Protein AF-A0AAD8HSY1-F1 (afdb_monomer_lite)

St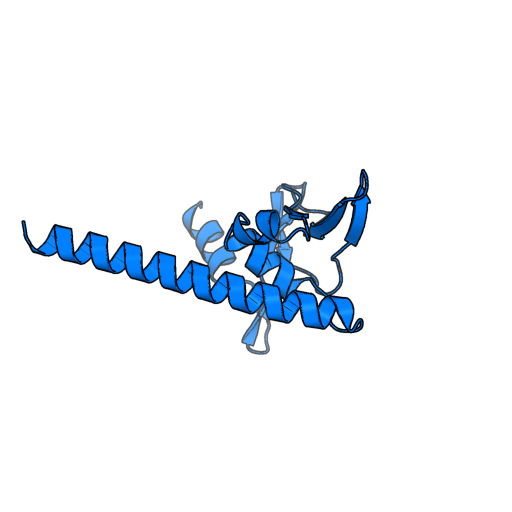ructure (mmCIF, N/CA/C/O backbone):
data_AF-A0AAD8HSY1-F1
#
_entry.id   AF-A0AAD8HSY1-F1
#
loop_
_atom_site.group_PDB
_atom_site.id
_atom_site.type_symbol
_atom_site.label_atom_id
_atom_site.label_alt_id
_atom_site.label_comp_id
_atom_site.label_asym_id
_atom_site.label_entity_id
_atom_site.label_seq_id
_atom_site.pdbx_PDB_ins_code
_atom_site.Cartn_x
_atom_site.Cartn_y
_atom_site.Cartn_z
_atom_site.occupancy
_atom_site.B_iso_or_equiv
_atom_site.auth_seq_id
_atom_site.auth_comp_id
_atom_site.auth_asym_id
_atom_site.auth_atom_id
_atom_site.pdbx_PDB_model_num
ATOM 1 N N . MET A 1 1 ? -23.066 -18.015 -6.355 1.00 51.41 1 MET A N 1
ATOM 2 C CA . MET A 1 1 ? -21.948 -17.570 -7.220 1.00 51.41 1 MET A CA 1
ATOM 3 C C . MET A 1 1 ? -21.185 -16.364 -6.668 1.00 51.41 1 MET A C 1
ATOM 5 O O . MET A 1 1 ? -19.969 -16.411 -6.682 1.00 51.41 1 MET A O 1
ATOM 9 N N . ILE A 1 2 ? -21.829 -15.319 -6.132 1.00 51.81 2 ILE A N 1
ATOM 10 C CA . ILE A 1 2 ? -21.113 -14.130 -5.606 1.00 51.81 2 ILE A CA 1
ATOM 11 C C . ILE A 1 2 ? -20.227 -14.462 -4.386 1.00 51.81 2 ILE A C 1
ATOM 13 O O . ILE A 1 2 ? -19.072 -14.052 -4.319 1.00 51.81 2 ILE A O 1
ATOM 17 N N . LEU A 1 3 ? -20.737 -15.277 -3.455 1.00 38.22 3 LEU A N 1
ATOM 18 C CA . LEU A 1 3 ? -20.018 -15.657 -2.231 1.00 38.22 3 LEU A CA 1
ATOM 19 C C . LEU A 1 3 ? -18.733 -16.458 -2.493 1.00 38.22 3 LEU A C 1
ATOM 21 O O . LEU A 1 3 ? -17.752 -16.273 -1.781 1.00 38.22 3 LEU A O 1
ATOM 25 N N .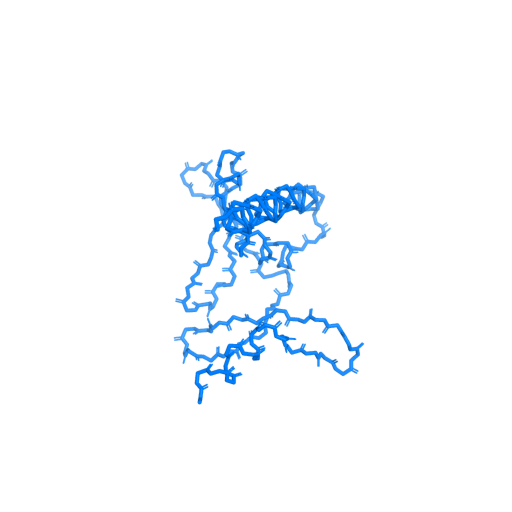 SER A 1 4 ? -18.707 -17.314 -3.520 1.00 51.22 4 SER A N 1
ATOM 26 C CA . SER A 1 4 ? -17.511 -18.095 -3.870 1.00 51.22 4 SER A CA 1
ATOM 27 C C . SER A 1 4 ? -16.390 -17.216 -4.421 1.00 51.22 4 SER A C 1
ATOM 29 O O . SER A 1 4 ? -15.226 -17.465 -4.128 1.00 51.22 4 SER A O 1
ATOM 31 N N . THR A 1 5 ? -16.731 -16.164 -5.168 1.00 52.56 5 THR A N 1
ATOM 32 C CA . THR A 1 5 ? -15.757 -15.204 -5.705 1.00 52.56 5 THR A CA 1
ATOM 33 C C . THR A 1 5 ? -15.199 -14.301 -4.606 1.00 52.56 5 THR A C 1
ATOM 35 O O . THR A 1 5 ? -13.994 -14.084 -4.548 1.00 52.56 5 THR A O 1
ATOM 38 N N . ILE A 1 6 ? -16.051 -13.826 -3.687 1.00 54.44 6 ILE A N 1
ATOM 39 C CA . ILE A 1 6 ? -15.608 -13.043 -2.519 1.00 54.44 6 ILE A CA 1
ATOM 40 C C . ILE A 1 6 ? -14.668 -13.879 -1.644 1.00 54.44 6 ILE A C 1
ATOM 42 O O . ILE A 1 6 ? -13.600 -13.408 -1.265 1.00 54.44 6 ILE A O 1
ATOM 46 N N . ARG A 1 7 ? -15.033 -15.138 -1.377 1.00 48.47 7 ARG A N 1
ATOM 47 C CA . ARG A 1 7 ? -14.224 -16.057 -0.573 1.00 48.47 7 ARG A CA 1
ATOM 48 C C . ARG A 1 7 ? -12.854 -16.321 -1.201 1.00 48.47 7 ARG A C 1
ATOM 50 O O . ARG A 1 7 ? -11.855 -16.213 -0.511 1.00 48.47 7 ARG A O 1
ATOM 57 N N . ARG A 1 8 ? -12.788 -16.541 -2.518 1.00 55.34 8 ARG A N 1
ATOM 58 C CA . ARG A 1 8 ? -11.518 -16.750 -3.236 1.00 55.34 8 ARG A CA 1
ATOM 59 C C . ARG A 1 8 ? -10.581 -15.536 -3.175 1.00 55.34 8 ARG A C 1
ATOM 61 O O . ARG A 1 8 ? -9.376 -15.710 -3.082 1.00 55.34 8 ARG A O 1
ATOM 68 N N . ARG A 1 9 ? -11.126 -14.314 -3.184 1.00 56.47 9 ARG A N 1
ATOM 69 C CA . ARG A 1 9 ? -10.332 -13.077 -3.053 1.00 56.47 9 ARG A CA 1
ATOM 70 C C . ARG A 1 9 ? -9.840 -12.818 -1.634 1.00 56.47 9 ARG A C 1
ATOM 72 O O . ARG A 1 9 ? -8.767 -12.254 -1.474 1.00 56.47 9 ARG A O 1
ATOM 79 N N . LEU A 1 10 ? -10.623 -13.202 -0.625 1.00 54.03 10 LEU A N 1
ATOM 80 C CA . LEU A 1 10 ? -10.221 -13.100 0.781 1.00 54.03 10 LEU A CA 1
ATOM 81 C C . LEU A 1 10 ? -9.214 -14.190 1.167 1.00 54.03 10 LEU A C 1
ATOM 83 O O . LEU A 1 10 ? -8.312 -13.929 1.955 1.00 54.03 10 LEU A O 1
ATOM 87 N N . ASP A 1 11 ? -9.357 -15.387 0.598 1.00 49.34 11 ASP A N 1
ATOM 88 C CA . ASP A 1 11 ? -8.491 -16.532 0.889 1.00 49.34 11 ASP A CA 1
ATOM 89 C C . ASP A 1 11 ? -7.185 -16.516 0.069 1.00 49.34 11 ASP A C 1
ATOM 91 O O . ASP A 1 11 ? -6.220 -17.182 0.454 1.00 49.34 11 ASP A O 1
ATOM 95 N N . GLY A 1 12 ? -7.132 -15.733 -1.020 1.00 53.94 12 GLY A N 1
ATOM 96 C CA . GLY A 1 12 ? -6.022 -15.722 -1.978 1.00 53.94 12 GLY A CA 1
ATOM 97 C C . GLY A 1 12 ? -5.850 -17.079 -2.666 1.00 53.94 12 GLY A C 1
ATOM 98 O O . GLY A 1 12 ? -6.596 -18.030 -2.406 1.00 53.94 12 GLY A O 1
ATOM 99 N N . ASN A 1 13 ? -4.852 -17.203 -3.542 1.00 56.38 13 ASN A N 1
ATOM 100 C CA . ASN A 1 13 ? -4.385 -18.532 -3.926 1.00 56.38 13 ASN A CA 1
ATOM 101 C C . ASN A 1 13 ? -3.329 -18.939 -2.897 1.00 56.38 13 ASN A C 1
ATOM 103 O O . ASN A 1 13 ? -2.230 -18.387 -2.873 1.00 56.38 13 ASN A O 1
ATOM 107 N N . ARG A 1 14 ? -3.676 -19.851 -1.981 1.00 52.19 14 ARG A N 1
ATOM 108 C CA . ARG A 1 14 ? -2.661 -20.497 -1.146 1.00 52.19 14 ARG A CA 1
ATOM 109 C C . ARG A 1 14 ? -1.871 -21.404 -2.071 1.00 52.19 14 ARG A C 1
ATOM 111 O O . ARG A 1 14 ? -2.375 -22.448 -2.487 1.00 52.19 14 ARG A O 1
ATOM 118 N N . ASN A 1 15 ? -0.657 -20.993 -2.411 1.00 51.59 15 ASN A N 1
ATOM 119 C CA . ASN A 1 15 ? 0.246 -21.849 -3.163 1.00 51.59 15 ASN A CA 1
ATOM 120 C C . ASN A 1 15 ? 0.479 -23.150 -2.383 1.00 51.59 15 ASN A C 1
ATOM 122 O O . ASN A 1 15 ? 0.280 -23.205 -1.169 1.00 51.59 15 ASN A O 1
ATOM 126 N N . PHE A 1 16 ? 0.925 -24.204 -3.066 1.00 46.84 16 PHE A N 1
ATOM 127 C CA . PHE A 1 16 ? 1.167 -25.530 -2.474 1.00 46.84 16 PHE A CA 1
ATOM 128 C C . PHE A 1 16 ? 2.097 -25.494 -1.232 1.00 46.84 16 PHE A C 1
ATOM 130 O O . PHE A 1 16 ? 2.076 -26.416 -0.423 1.00 46.84 16 PHE A O 1
ATOM 137 N N . ASN A 1 17 ? 2.846 -24.397 -1.048 1.00 49.97 17 ASN A N 1
ATOM 138 C CA . ASN A 1 17 ? 3.748 -24.136 0.079 1.00 49.97 17 ASN A CA 1
ATOM 139 C C . ASN A 1 17 ? 3.137 -23.310 1.236 1.00 49.97 17 ASN A C 1
ATOM 141 O O . ASN A 1 17 ? 3.816 -23.084 2.229 1.00 49.97 17 ASN A O 1
ATOM 145 N N . GLY A 1 18 ? 1.880 -22.865 1.142 1.00 56.81 18 GLY A N 1
ATOM 146 C CA . GLY A 1 18 ? 1.176 -22.148 2.216 1.00 56.81 18 GLY A CA 1
ATOM 147 C C . GLY A 1 18 ? 1.290 -20.619 2.199 1.00 56.81 18 GLY A C 1
ATOM 148 O O . GLY A 1 18 ? 0.571 -19.968 2.957 1.00 56.81 18 GLY A O 1
ATOM 149 N N . ASP A 1 19 ? 2.110 -20.039 1.320 1.00 66.19 19 ASP A N 1
ATOM 150 C CA . ASP A 1 19 ? 2.230 -18.583 1.198 1.00 66.19 19 ASP A CA 1
ATOM 151 C C . ASP A 1 19 ? 0.980 -17.970 0.549 1.00 66.19 19 ASP A C 1
ATOM 153 O O . ASP A 1 19 ? 0.481 -18.449 -0.475 1.00 66.19 19 ASP A O 1
ATOM 157 N N . TYR A 1 20 ? 0.464 -16.905 1.168 1.00 70.88 20 TYR A N 1
ATOM 158 C CA . TYR A 1 20 ? -0.671 -16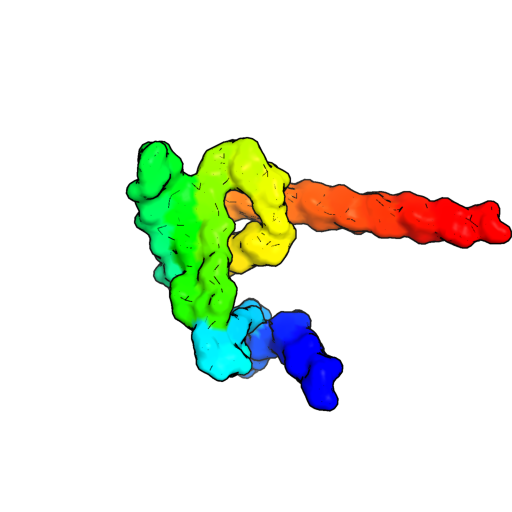.140 0.658 1.00 70.88 20 TYR A CA 1
ATOM 159 C C . TYR A 1 20 ? -0.223 -15.209 -0.473 1.00 70.88 20 TYR A C 1
ATOM 161 O O . TYR A 1 20 ? 0.560 -14.280 -0.256 1.00 70.88 20 TYR A O 1
ATOM 169 N N . THR A 1 21 ? -0.775 -15.424 -1.667 1.00 79.94 21 THR A N 1
ATOM 170 C CA . THR A 1 21 ? -0.633 -14.516 -2.808 1.00 79.94 21 THR A CA 1
ATOM 171 C C . THR A 1 21 ? -1.949 -13.755 -3.024 1.00 79.94 21 THR A C 1
ATOM 173 O O . THR A 1 21 ? -2.973 -14.386 -3.318 1.00 79.94 21 THR A O 1
ATOM 176 N N . PRO A 1 22 ? -1.963 -12.411 -2.884 1.00 80.75 22 PRO A N 1
ATOM 177 C CA . PRO A 1 22 ? -3.130 -11.594 -3.197 1.00 80.75 22 PRO A CA 1
ATOM 178 C C . PRO A 1 22 ? -3.556 -11.765 -4.656 1.00 80.75 22 PRO A C 1
ATOM 180 O O . PRO A 1 22 ? -2.729 -12.001 -5.535 1.00 80.75 22 PRO A O 1
ATOM 183 N N . MET A 1 23 ? -4.848 -11.583 -4.923 1.00 84.19 23 MET A N 1
ATOM 184 C CA . MET A 1 23 ? -5.409 -11.628 -6.274 1.00 84.19 23 MET A CA 1
ATOM 185 C C . MET A 1 23 ? -6.191 -10.350 -6.581 1.00 84.19 23 MET A C 1
ATOM 187 O O . MET A 1 23 ? -6.782 -9.746 -5.684 1.00 84.19 23 MET A O 1
ATOM 191 N N . TYR A 1 24 ? -6.240 -9.961 -7.853 1.00 82.50 24 TYR A N 1
ATOM 192 C CA . TYR A 1 24 ? -7.050 -8.843 -8.343 1.00 82.50 24 TYR A CA 1
ATOM 193 C C . TYR A 1 24 ? -7.754 -9.210 -9.653 1.00 82.50 24 TYR A C 1
ATOM 195 O O . TYR A 1 24 ? -7.458 -10.230 -10.270 1.00 82.50 24 TYR A O 1
ATOM 203 N N . LEU A 1 25 ? -8.727 -8.401 -10.074 1.00 83.88 25 LEU A N 1
ATOM 204 C CA . LEU A 1 25 ? -9.403 -8.596 -11.356 1.00 83.88 25 LEU A CA 1
ATOM 205 C C . LEU A 1 25 ? -8.600 -7.950 -12.479 1.00 83.88 25 LEU A C 1
ATOM 207 O O . LEU A 1 25 ? -8.377 -6.743 -12.434 1.00 83.88 25 LEU A O 1
ATOM 211 N N . ASN A 1 26 ? -8.250 -8.708 -13.513 1.00 86.81 26 ASN A N 1
ATOM 212 C CA . ASN A 1 26 ? -7.686 -8.140 -14.737 1.00 86.81 26 ASN A CA 1
ATOM 213 C C . ASN A 1 26 ? -8.765 -7.451 -15.596 1.00 86.81 26 ASN A C 1
ATOM 215 O O . ASN A 1 26 ? -9.966 -7.606 -15.356 1.00 86.81 26 ASN A O 1
ATOM 219 N N . GLN A 1 27 ? -8.357 -6.744 -16.654 1.00 86.12 27 GLN A N 1
ATOM 220 C CA . GLN A 1 27 ? -9.267 -6.065 -17.598 1.00 86.12 27 GLN A CA 1
ATOM 221 C C . GLN A 1 27 ? -10.345 -6.978 -18.221 1.00 86.12 27 GLN A C 1
ATOM 223 O O . GLN A 1 27 ? -11.396 -6.500 -18.647 1.00 86.12 27 GLN A O 1
ATOM 228 N N . ARG A 1 28 ? -10.125 -8.300 -18.244 1.00 86.69 28 ARG A N 1
ATOM 229 C CA . ARG A 1 28 ? -11.084 -9.307 -18.736 1.00 86.69 28 ARG A CA 1
ATOM 230 C C . ARG A 1 28 ? -12.059 -9.797 -17.658 1.00 86.69 28 ARG A C 1
ATOM 232 O O . ARG A 1 28 ? -12.887 -10.660 -17.934 1.00 86.69 28 ARG A O 1
ATOM 239 N N . GLY A 1 29 ? -11.970 -9.273 -16.436 1.00 84.44 29 GLY A N 1
ATOM 240 C CA . GLY A 1 29 ? -12.790 -9.685 -15.298 1.00 84.44 29 GLY A CA 1
ATOM 241 C C . GLY A 1 29 ? -12.398 -11.040 -14.704 1.00 84.44 29 GLY A C 1
ATOM 242 O O . GLY A 1 29 ? -13.218 -11.654 -14.023 1.00 84.44 29 GLY A O 1
ATOM 243 N N . GLN A 1 30 ? -11.177 -11.512 -14.955 1.00 85.12 30 GLN A N 1
ATOM 244 C CA . GLN A 1 30 ? -10.647 -12.757 -14.401 1.00 85.12 30 GLN A CA 1
ATOM 245 C C . GLN A 1 30 ? -9.813 -12.455 -13.154 1.00 85.12 30 GLN A C 1
ATOM 247 O O . GLN A 1 30 ? -9.064 -11.478 -13.146 1.00 85.12 30 GLN A O 1
ATOM 252 N N . ASP A 1 31 ? -9.929 -13.290 -12.118 1.00 82.25 31 ASP A N 1
ATOM 253 C CA . ASP A 1 31 ? -9.040 -13.201 -10.957 1.00 82.25 31 ASP A CA 1
ATOM 254 C C . ASP A 1 31 ? -7.631 -13.653 -11.386 1.00 82.25 31 ASP A C 1
ATOM 256 O O . ASP A 1 31 ? -7.453 -14.763 -11.894 1.00 82.25 31 ASP A O 1
ATOM 260 N N . VAL A 1 32 ? -6.643 -12.786 -11.189 1.00 85.31 32 VAL A N 1
ATOM 261 C CA . VAL A 1 32 ? -5.227 -13.028 -11.480 1.00 85.31 32 VAL A CA 1
ATOM 262 C C . VAL A 1 32 ? -4.397 -12.818 -10.223 1.00 85.31 32 VAL A C 1
ATOM 264 O O . VAL A 1 32 ? -4.738 -12.001 -9.366 1.00 85.31 32 VAL A O 1
ATOM 267 N N . GLU A 1 33 ? -3.316 -13.579 -10.099 1.00 86.62 33 GLU A N 1
ATOM 268 C CA . GLU A 1 33 ? -2.370 -13.432 -8.997 1.00 86.62 33 GLU A CA 1
ATOM 269 C C . GLU A 1 33 ? -1.588 -12.128 -9.120 1.00 86.62 33 GLU A C 1
ATOM 271 O O . GLU A 1 33 ? -1.175 -11.713 -10.206 1.00 86.62 33 GLU A O 1
ATOM 276 N N . MET A 1 34 ? -1.371 -11.484 -7.979 1.00 86.06 34 MET A N 1
ATOM 277 C CA . MET A 1 34 ? -0.532 -10.306 -7.893 1.00 86.06 34 MET A CA 1
ATOM 278 C C . MET A 1 34 ? 0.935 -10.707 -8.007 1.00 86.06 34 MET A C 1
ATOM 280 O O . MET A 1 34 ? 1.414 -11.594 -7.294 1.00 86.06 34 MET A O 1
ATOM 284 N N . GLN A 1 35 ? 1.658 -10.025 -8.890 1.00 85.19 35 GLN A N 1
ATOM 285 C CA . GLN A 1 35 ? 3.080 -10.250 -9.113 1.00 85.19 35 GLN A CA 1
ATOM 286 C C . GLN A 1 35 ? 3.903 -9.209 -8.353 1.00 85.19 35 GLN A C 1
ATOM 288 O O . GLN A 1 35 ? 3.579 -8.021 -8.358 1.00 85.19 35 GLN A O 1
ATOM 293 N N . ARG A 1 36 ? 4.970 -9.655 -7.692 1.00 86.56 36 ARG A N 1
ATOM 294 C CA . ARG A 1 36 ? 5.937 -8.767 -7.033 1.00 86.56 36 ARG A CA 1
ATOM 295 C C . ARG A 1 36 ? 6.826 -8.085 -8.075 1.00 86.56 36 ARG A C 1
ATOM 297 O O . ARG A 1 36 ? 7.056 -8.660 -9.133 1.00 86.56 36 ARG A O 1
ATOM 304 N N . GLY A 1 37 ? 7.310 -6.885 -7.771 1.00 82.38 37 GLY A N 1
ATOM 305 C CA . GLY A 1 37 ? 8.169 -6.082 -8.646 1.00 82.38 37 GLY A CA 1
ATOM 306 C C . GLY A 1 37 ? 7.513 -5.659 -9.957 1.00 82.38 37 GLY A C 1
ATOM 307 O O . GLY A 1 37 ? 8.198 -5.472 -10.956 1.00 82.38 37 GLY A O 1
ATOM 308 N N . THR A 1 38 ? 6.183 -5.565 -9.970 1.00 80.12 38 THR A N 1
ATOM 309 C CA . THR A 1 38 ? 5.411 -5.054 -11.118 1.00 80.12 38 THR A CA 1
ATOM 310 C C . THR A 1 38 ? 4.881 -3.644 -10.874 1.00 80.12 38 THR A C 1
ATOM 312 O O . THR A 1 38 ? 4.045 -3.155 -11.634 1.00 80.12 38 THR A O 1
ATOM 315 N N . ASP A 1 39 ? 5.350 -2.992 -9.809 1.00 78.12 39 ASP A N 1
ATOM 316 C CA . ASP A 1 39 ? 5.121 -1.577 -9.584 1.00 78.12 39 ASP A CA 1
ATOM 317 C C . ASP A 1 39 ? 5.880 -0.745 -10.624 1.00 78.12 39 ASP A C 1
ATOM 319 O O . ASP A 1 39 ? 7.039 -1.006 -10.943 1.00 78.12 39 ASP A O 1
ATOM 323 N N . VAL A 1 40 ? 5.211 0.266 -11.175 1.00 77.69 40 VAL A N 1
ATOM 324 C CA . VAL A 1 40 ? 5.825 1.192 -12.132 1.00 77.69 40 VAL A CA 1
ATOM 325 C C . VAL A 1 40 ? 5.911 2.567 -11.481 1.00 77.69 40 VAL A C 1
ATOM 327 O O . VAL A 1 40 ? 4.886 3.188 -11.198 1.00 77.69 40 VAL A O 1
ATOM 330 N N . LYS A 1 41 ? 7.137 3.039 -11.227 1.00 80.88 41 LYS A N 1
ATOM 331 C CA . LYS A 1 41 ? 7.411 4.392 -10.720 1.00 80.88 41 LYS A CA 1
ATOM 332 C C . LYS A 1 41 ? 7.346 5.383 -11.876 1.00 80.88 41 LYS A C 1
ATOM 334 O O . LYS A 1 41 ? 8.153 5.324 -12.800 1.00 80.88 41 LYS A O 1
ATOM 339 N N . GLU A 1 42 ? 6.405 6.313 -11.807 1.00 82.25 42 GLU A N 1
ATOM 340 C CA . GLU A 1 42 ? 6.203 7.354 -12.814 1.00 82.25 42 GLU A CA 1
ATOM 341 C C . GLU A 1 42 ? 6.292 8.735 -12.168 1.00 82.25 42 GLU A C 1
ATOM 343 O O . GLU A 1 42 ? 5.843 8.944 -11.039 1.00 82.25 42 GLU A O 1
ATOM 348 N N . VAL A 1 43 ? 6.853 9.698 -12.900 1.00 78.38 43 VAL A N 1
ATOM 349 C CA . VAL A 1 43 ? 6.849 11.108 -12.503 1.00 78.38 43 VAL A CA 1
ATOM 350 C C . VAL A 1 43 ? 5.912 11.855 -13.439 1.00 78.38 43 VAL A C 1
ATOM 352 O O . VAL A 1 43 ? 6.209 12.023 -14.620 1.00 78.38 43 VAL A O 1
ATOM 355 N N . THR A 1 44 ? 4.788 12.325 -12.905 1.00 74.31 44 THR A N 1
ATOM 356 C CA . THR A 1 44 ? 3.772 13.060 -13.664 1.00 74.31 44 THR A CA 1
ATOM 357 C C . THR A 1 44 ? 3.569 14.427 -13.017 1.00 74.31 44 THR A C 1
ATOM 359 O O . THR A 1 44 ? 3.302 14.513 -11.825 1.00 74.31 44 THR A O 1
ATOM 362 N N . PHE A 1 45 ? 3.728 15.516 -13.778 1.00 77.62 45 PHE A N 1
ATOM 363 C CA . PHE A 1 45 ? 3.613 16.901 -13.276 1.00 77.62 45 PHE A CA 1
ATOM 364 C C . PHE A 1 45 ? 4.478 17.219 -12.035 1.00 77.62 45 PHE A C 1
ATOM 366 O O . PHE A 1 45 ? 4.091 18.019 -11.190 1.00 77.62 45 PHE A O 1
ATOM 373 N N . GLY A 1 46 ? 5.659 16.600 -11.921 1.00 77.19 46 GLY A N 1
ATOM 374 C CA . GLY A 1 46 ? 6.554 16.774 -10.767 1.00 77.19 46 GLY A CA 1
ATOM 375 C C . GLY A 1 46 ? 6.151 15.974 -9.523 1.00 77.19 46 GLY A C 1
ATOM 376 O O . GLY A 1 46 ? 6.852 16.042 -8.518 1.00 77.19 46 GLY A O 1
ATOM 377 N N . MET A 1 47 ? 5.070 15.195 -9.596 1.00 81.06 47 MET A N 1
ATOM 378 C CA . MET A 1 47 ? 4.642 14.263 -8.557 1.00 81.06 47 MET A CA 1
ATOM 379 C C . MET A 1 47 ? 5.122 12.855 -8.895 1.00 81.06 47 MET A C 1
ATOM 381 O O . MET A 1 47 ? 4.962 12.392 -10.027 1.00 81.06 47 MET A O 1
ATOM 385 N N . THR A 1 48 ? 5.678 12.160 -7.909 1.00 84.62 48 THR A N 1
ATOM 386 C CA . THR A 1 48 ? 6.063 10.753 -8.053 1.00 84.62 48 THR A CA 1
ATOM 387 C C . THR A 1 48 ? 4.901 9.862 -7.633 1.00 84.62 48 THR A C 1
ATOM 389 O O . THR A 1 48 ? 4.355 10.017 -6.537 1.00 84.62 48 THR A O 1
ATOM 392 N N . GLN A 1 49 ? 4.540 8.908 -8.486 1.00 88.12 49 GLN A N 1
ATOM 393 C CA . GLN A 1 49 ? 3.493 7.927 -8.225 1.00 88.12 49 GLN A CA 1
ATOM 394 C C . GLN A 1 49 ? 3.982 6.506 -8.509 1.00 88.12 49 GLN A C 1
ATOM 396 O O . GLN A 1 49 ? 4.840 6.298 -9.365 1.00 88.12 49 GLN A O 1
ATOM 401 N N . LEU A 1 50 ? 3.408 5.533 -7.805 1.00 87.44 50 LEU A N 1
ATOM 402 C CA . LEU A 1 50 ? 3.482 4.123 -8.164 1.00 87.44 50 LEU A CA 1
ATOM 403 C C . LEU A 1 50 ? 2.173 3.704 -8.823 1.00 87.44 50 LEU A C 1
ATOM 405 O O . LEU A 1 50 ? 1.094 3.857 -8.241 1.00 87.44 50 LEU A O 1
ATOM 409 N N . THR A 1 51 ? 2.286 3.150 -10.022 1.00 86.88 51 THR A N 1
ATOM 410 C CA . THR A 1 51 ? 1.208 2.429 -10.689 1.00 86.88 51 THR A CA 1
ATOM 411 C C . THR A 1 51 ? 1.262 0.973 -10.246 1.00 86.88 51 THR A C 1
ATOM 413 O O . THR A 1 51 ? 2.283 0.298 -10.372 1.00 86.88 51 THR A O 1
ATOM 416 N N . LEU A 1 52 ? 0.148 0.512 -9.697 1.00 85.44 52 LEU A N 1
ATOM 417 C CA . LEU A 1 52 ? -0.043 -0.787 -9.074 1.00 85.44 52 LEU A CA 1
ATOM 418 C C . LEU A 1 52 ? -1.099 -1.560 -9.868 1.00 85.44 52 LEU A C 1
ATOM 420 O O . LEU A 1 52 ? -2.111 -0.995 -10.289 1.00 85.44 52 LEU A O 1
ATOM 424 N N . ASN A 1 53 ? -0.884 -2.862 -10.048 1.00 84.88 53 ASN A N 1
ATOM 425 C CA . ASN A 1 53 ? -1.696 -3.728 -10.915 1.00 84.88 53 ASN A CA 1
ATOM 426 C C . ASN A 1 53 ? -1.980 -3.093 -12.297 1.00 84.88 53 ASN A C 1
ATOM 428 O O . ASN A 1 53 ? -3.141 -2.820 -12.610 1.00 84.88 53 ASN A O 1
ATOM 432 N N . PRO A 1 54 ? -0.959 -2.846 -13.139 1.00 79.38 54 PRO A N 1
ATOM 433 C CA . PRO A 1 54 ? -1.143 -2.143 -14.415 1.00 79.38 54 PRO A CA 1
ATOM 434 C C . PRO A 1 54 ? -2.133 -2.845 -15.365 1.00 79.38 54 PRO A C 1
ATOM 436 O O . PRO A 1 54 ? -2.863 -2.186 -16.102 1.00 79.38 54 PRO A O 1
ATOM 439 N N . ASP A 1 55 ? -2.235 -4.175 -15.283 1.00 82.75 55 ASP A N 1
ATOM 440 C CA . ASP A 1 55 ? -3.179 -4.989 -16.066 1.00 82.75 55 ASP A CA 1
ATOM 441 C C . ASP A 1 55 ? -4.546 -5.180 -15.375 1.00 82.75 55 ASP A C 1
ATOM 443 O O . ASP A 1 55 ? -5.401 -5.967 -15.812 1.00 82.75 55 ASP A O 1
ATOM 447 N N . GLY A 1 56 ? -4.755 -4.477 -14.262 1.00 81.25 56 GLY A N 1
ATOM 448 C CA . GLY A 1 56 ? -5.984 -4.472 -13.486 1.00 81.25 56 GLY A CA 1
ATOM 449 C C . GLY A 1 56 ? -7.160 -3.905 -14.264 1.00 81.25 56 GLY A C 1
ATOM 450 O O . GLY A 1 56 ? -7.030 -3.006 -15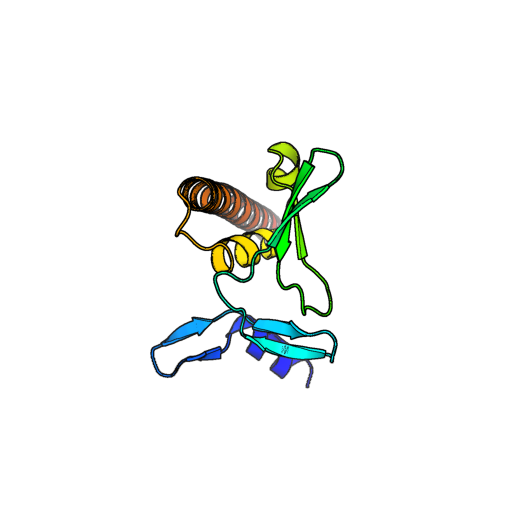.091 1.00 81.25 56 GLY A O 1
ATOM 451 N N . LYS A 1 57 ? -8.355 -4.421 -13.964 1.00 80.56 57 LYS A N 1
ATOM 452 C CA . LYS A 1 57 ? -9.620 -3.802 -14.376 1.00 80.56 57 LYS A CA 1
ATOM 453 C C . LYS A 1 57 ? -9.719 -2.371 -13.853 1.00 80.56 57 LYS A C 1
ATOM 455 O O . LYS A 1 57 ? -10.242 -1.499 -14.536 1.00 80.56 57 LYS A O 1
ATOM 460 N N . GLU A 1 58 ? -9.230 -2.169 -12.636 1.00 78.31 58 GLU A N 1
ATOM 461 C CA . GLU A 1 58 ? -9.060 -0.872 -12.000 1.00 78.31 58 GLU A CA 1
ATOM 462 C C . GLU A 1 58 ? -7.575 -0.736 -11.672 1.00 78.31 58 GLU A C 1
ATOM 464 O O . GLU A 1 58 ? -7.038 -1.529 -10.895 1.00 78.31 58 GLU A O 1
ATOM 469 N N . ILE A 1 59 ? -6.912 0.226 -12.316 1.00 75.19 59 ILE A N 1
ATOM 470 C CA . ILE A 1 59 ? -5.508 0.531 -12.044 1.00 75.19 59 ILE A CA 1
ATOM 471 C C . ILE A 1 59 ? -5.450 1.237 -10.691 1.00 75.19 59 ILE A C 1
ATOM 473 O O . ILE A 1 59 ? -6.156 2.224 -10.465 1.00 75.19 59 ILE A O 1
ATOM 477 N N . ALA A 1 60 ? -4.628 0.718 -9.783 1.00 77.31 60 ALA A N 1
ATOM 478 C CA . ALA A 1 60 ? -4.408 1.344 -8.492 1.00 77.31 60 ALA A CA 1
ATOM 479 C C . ALA A 1 60 ? -3.221 2.306 -8.600 1.00 77.31 60 ALA A C 1
ATOM 481 O O . ALA A 1 60 ? -2.156 1.944 -9.086 1.00 77.31 60 ALA A O 1
ATOM 482 N N . TYR A 1 61 ? -3.400 3.535 -8.123 1.00 82.69 61 TYR A N 1
ATOM 483 C CA . TYR A 1 61 ? -2.338 4.537 -8.076 1.00 82.69 61 TYR A CA 1
ATOM 484 C C . TYR A 1 61 ? -2.020 4.886 -6.628 1.00 82.69 61 TYR A C 1
ATOM 486 O O . TYR A 1 61 ? -2.925 5.034 -5.798 1.00 82.69 61 TYR A O 1
ATOM 494 N N . LEU A 1 62 ? -0.734 5.050 -6.338 1.00 85.44 62 LEU A N 1
ATOM 495 C CA . LEU A 1 62 ? -0.243 5.528 -5.055 1.00 85.44 62 LEU A CA 1
ATOM 496 C C . LEU A 1 62 ? 0.678 6.730 -5.272 1.00 85.44 62 LEU A C 1
ATOM 498 O O . LEU A 1 62 ? 1.801 6.588 -5.744 1.00 85.44 62 LEU A O 1
ATOM 502 N N . LEU A 1 63 ? 0.203 7.920 -4.912 1.00 86.31 63 LEU A N 1
ATOM 503 C CA . LEU A 1 63 ? 1.012 9.139 -4.908 1.00 86.31 63 LEU A CA 1
ATOM 504 C C . LEU A 1 63 ? 1.957 9.124 -3.702 1.00 86.31 63 LEU A C 1
ATOM 506 O O . LEU A 1 63 ? 1.500 8.947 -2.574 1.00 86.31 63 LEU A O 1
ATOM 510 N N . LEU A 1 64 ? 3.251 9.352 -3.931 1.00 84.31 64 LEU A N 1
ATOM 511 C CA . LEU A 1 64 ? 4.294 9.235 -2.902 1.00 84.31 64 LEU A CA 1
ATOM 512 C C . LEU A 1 64 ? 4.453 10.480 -2.016 1.00 84.31 64 LEU A C 1
ATOM 514 O O . LEU A 1 64 ? 5.341 10.538 -1.167 1.00 84.31 64 LEU A O 1
ATOM 518 N N . GLU A 1 65 ? 3.591 11.478 -2.185 1.00 85.31 65 GLU A N 1
ATOM 519 C CA . GLU A 1 65 ? 3.538 12.642 -1.305 1.00 85.31 65 GLU A CA 1
ATOM 520 C C . GLU A 1 65 ? 2.962 12.272 0.072 1.00 85.31 65 GLU A C 1
ATOM 522 O O . GLU A 1 65 ? 1.940 11.592 0.164 1.00 85.31 65 GLU A O 1
ATOM 527 N N . GLU A 1 66 ? 3.567 12.785 1.148 1.00 79.88 66 GLU A N 1
ATOM 528 C CA . GLU A 1 66 ? 3.200 12.547 2.560 1.00 79.88 66 GLU A CA 1
ATOM 529 C C . GLU A 1 66 ? 1.680 12.580 2.812 1.00 79.88 66 GLU A C 1
ATOM 531 O O . GLU A 1 66 ? 1.085 11.628 3.322 1.00 79.88 66 GLU A O 1
ATOM 536 N N . HIS A 1 67 ? 1.027 13.671 2.407 1.00 83.75 67 HIS A N 1
ATOM 537 C CA . HIS A 1 67 ? -0.408 13.866 2.613 1.00 83.75 67 HIS A CA 1
ATOM 538 C C . HIS A 1 67 ? -1.270 12.901 1.792 1.00 83.75 67 HIS A C 1
ATOM 540 O O . HIS A 1 67 ? -2.373 12.544 2.216 1.00 83.75 67 HIS A O 1
ATOM 546 N N . SER A 1 68 ? -0.780 12.473 0.632 1.00 86.25 68 SER A N 1
ATOM 547 C CA . SER A 1 68 ? -1.482 11.556 -0.264 1.00 86.25 68 SER A CA 1
ATOM 548 C C . SER A 1 68 ? -1.380 10.111 0.229 1.00 86.25 68 SER A C 1
ATOM 550 O O . SER A 1 68 ? -2.383 9.390 0.242 1.00 86.25 68 SER A O 1
ATOM 552 N N . LEU A 1 69 ? -0.219 9.712 0.756 1.00 86.06 69 LEU A N 1
ATOM 553 C CA . LEU A 1 69 ? -0.030 8.420 1.422 1.00 86.06 69 LEU A CA 1
ATOM 554 C C . LEU A 1 69 ? -0.981 8.263 2.615 1.00 86.06 69 LEU A C 1
ATOM 556 O O . LEU A 1 69 ? -1.703 7.271 2.717 1.00 86.06 69 LEU A O 1
ATOM 560 N N . GLN A 1 70 ? -1.085 9.294 3.456 1.00 86.31 70 GLN A N 1
ATOM 561 C CA . GLN A 1 70 ? -1.988 9.296 4.612 1.00 86.31 70 GLN A CA 1
ATOM 562 C C . GLN A 1 70 ? -3.475 9.198 4.234 1.00 86.31 70 GLN A C 1
ATOM 564 O O . GLN A 1 70 ? -4.293 8.679 4.996 1.00 86.31 70 GLN A O 1
ATOM 569 N N . ARG A 1 71 ? -3.860 9.638 3.032 1.00 87.25 71 ARG A N 1
ATOM 570 C CA . ARG A 1 71 ? -5.241 9.530 2.521 1.00 87.25 71 ARG A CA 1
ATOM 571 C C . ARG A 1 71 ? -5.521 8.233 1.769 1.00 87.25 71 ARG A C 1
ATOM 573 O O . ARG A 1 71 ? -6.680 7.941 1.486 1.00 87.25 71 ARG A O 1
ATOM 580 N N . SER A 1 72 ? -4.491 7.446 1.477 1.00 87.88 72 SER A N 1
ATOM 581 C CA . SER A 1 72 ? -4.627 6.212 0.707 1.00 87.88 72 SER A CA 1
ATOM 582 C C . SER A 1 72 ? -5.475 5.174 1.444 1.00 87.88 72 SER A C 1
ATOM 584 O O . SER A 1 72 ? -5.503 5.113 2.680 1.00 87.88 72 SER A O 1
ATOM 586 N N . SER A 1 73 ? -6.214 4.369 0.682 1.00 87.38 73 SER A N 1
ATOM 587 C CA . SER A 1 73 ? -7.030 3.292 1.238 1.00 87.38 73 SER A CA 1
ATOM 588 C C . SER A 1 73 ? -6.135 2.171 1.782 1.00 87.38 73 SER A C 1
ATOM 590 O O . SER A 1 73 ? -5.052 1.918 1.256 1.00 87.38 73 SER A O 1
ATOM 592 N N . ILE A 1 74 ? -6.609 1.453 2.805 1.00 87.94 74 ILE A N 1
ATOM 593 C CA . ILE A 1 74 ? -5.940 0.249 3.340 1.00 87.94 74 ILE A CA 1
ATOM 594 C C . ILE A 1 74 ? -5.645 -0.754 2.212 1.00 87.94 74 ILE A C 1
ATOM 596 O O . ILE A 1 74 ? -4.586 -1.373 2.183 1.00 87.94 74 ILE A O 1
ATOM 600 N N . GLN A 1 75 ? -6.562 -0.887 1.249 1.00 83.12 75 GLN A N 1
ATOM 601 C CA . GLN A 1 75 ? -6.393 -1.778 0.102 1.00 83.12 75 GLN A CA 1
ATOM 602 C C . GLN A 1 75 ? -5.223 -1.343 -0.786 1.00 83.12 75 GLN A C 1
ATOM 604 O O . GLN A 1 75 ? -4.368 -2.171 -1.081 1.00 83.12 75 GLN A O 1
ATOM 609 N N . ASN A 1 76 ? -5.133 -0.059 -1.146 1.00 85.00 76 ASN A N 1
ATOM 610 C CA . ASN A 1 76 ? -4.034 0.447 -1.972 1.00 85.00 76 ASN A CA 1
ATOM 611 C C . ASN A 1 76 ? -2.684 0.286 -1.265 1.00 85.00 76 ASN A C 1
ATOM 613 O O . ASN A 1 76 ? -1.713 -0.112 -1.900 1.00 85.00 76 ASN A O 1
ATOM 617 N N . LEU A 1 77 ? -2.634 0.529 0.049 1.00 88.31 77 LEU A N 1
ATOM 618 C CA . LEU A 1 77 ? -1.423 0.329 0.849 1.00 88.31 77 LEU A CA 1
ATOM 619 C C . LEU A 1 77 ? -0.985 -1.142 0.853 1.00 88.31 77 LEU A C 1
ATOM 621 O O . LEU A 1 77 ? 0.178 -1.431 0.592 1.00 88.31 77 LEU A O 1
ATOM 625 N N . ARG A 1 78 ? -1.912 -2.085 1.071 1.00 87.25 78 ARG A N 1
ATOM 626 C CA . ARG A 1 78 ? -1.617 -3.529 1.030 1.00 87.25 78 ARG A CA 1
ATOM 627 C C . ARG A 1 78 ? -1.112 -3.986 -0.338 1.00 87.25 78 ARG A C 1
ATOM 629 O O . ARG A 1 78 ? -0.165 -4.765 -0.403 1.00 87.25 78 ARG A O 1
ATOM 636 N N . VAL A 1 79 ? -1.730 -3.501 -1.417 1.00 86.81 79 VAL A N 1
ATOM 637 C CA . VAL A 1 79 ? -1.283 -3.778 -2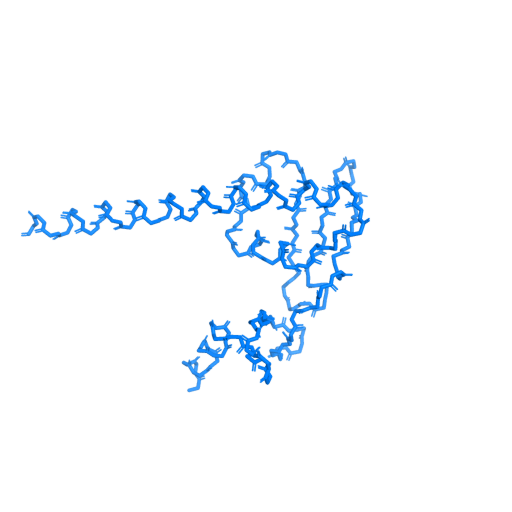.792 1.00 86.81 79 VAL A CA 1
ATOM 638 C C . VAL A 1 79 ? 0.136 -3.249 -2.996 1.00 86.81 79 VAL A C 1
ATOM 640 O O . VAL A 1 79 ? 1.001 -3.994 -3.448 1.00 86.81 79 VAL A O 1
ATOM 643 N N . ALA A 1 80 ? 0.392 -1.998 -2.610 1.00 88.38 80 ALA A N 1
ATOM 644 C CA . ALA A 1 80 ? 1.700 -1.372 -2.757 1.00 88.38 80 ALA A CA 1
ATOM 645 C C . ALA A 1 80 ? 2.791 -2.141 -2.002 1.00 88.38 80 ALA A C 1
ATOM 647 O O . ALA A 1 80 ? 3.805 -2.498 -2.589 1.00 88.38 80 ALA A O 1
ATOM 648 N N . ILE A 1 81 ? 2.555 -2.478 -0.730 1.00 89.44 81 ILE A N 1
ATOM 649 C CA . ILE A 1 81 ? 3.501 -3.245 0.097 1.00 89.44 81 ILE A CA 1
ATOM 650 C C . ILE A 1 81 ? 3.817 -4.605 -0.536 1.00 89.44 81 ILE A C 1
ATOM 652 O O . ILE A 1 81 ? 4.954 -5.071 -0.464 1.00 89.44 81 ILE A O 1
ATOM 656 N N . TYR A 1 82 ? 2.830 -5.256 -1.155 1.00 88.19 82 TYR A N 1
ATOM 657 C CA . TYR A 1 82 ? 3.065 -6.529 -1.824 1.00 88.19 82 TYR A CA 1
ATOM 658 C C . TYR A 1 82 ? 3.858 -6.366 -3.130 1.00 88.19 82 TYR A C 1
ATOM 660 O O . TYR A 1 82 ? 4.755 -7.169 -3.390 1.00 88.19 82 TYR A O 1
ATOM 668 N N . GLN A 1 83 ? 3.531 -5.364 -3.952 1.00 88.12 83 GLN A N 1
ATOM 669 C CA . GLN A 1 83 ? 4.120 -5.206 -5.284 1.00 88.12 83 GLN A CA 1
ATOM 670 C C . GLN A 1 83 ? 5.499 -4.554 -5.282 1.00 88.12 83 GLN A C 1
ATOM 672 O O . GLN A 1 83 ? 6.303 -4.959 -6.110 1.00 88.12 83 GLN A O 1
ATOM 677 N N . ILE A 1 84 ? 5.788 -3.621 -4.369 1.00 87.31 84 ILE A N 1
ATOM 678 C CA . ILE A 1 84 ? 7.075 -2.915 -4.324 1.00 87.31 84 ILE A CA 1
ATOM 679 C C . ILE A 1 84 ? 8.233 -3.909 -4.195 1.00 87.31 84 ILE A C 1
ATOM 681 O O . ILE A 1 84 ? 8.285 -4.701 -3.241 1.00 87.31 84 ILE A O 1
ATOM 685 N N . ASN A 1 85 ? 9.169 -3.836 -5.145 1.00 79.81 85 ASN A N 1
ATOM 686 C CA . ASN A 1 85 ? 10.437 -4.555 -5.065 1.00 79.81 85 ASN A CA 1
ATOM 687 C C . ASN A 1 85 ? 11.401 -3.870 -4.080 1.00 79.81 85 ASN A C 1
ATOM 689 O O . ASN A 1 85 ? 11.518 -2.650 -4.057 1.00 79.81 85 ASN A O 1
ATOM 693 N N . GLU A 1 86 ? 12.118 -4.659 -3.281 1.00 79.50 86 GLU A N 1
ATOM 694 C CA . GLU A 1 86 ? 13.047 -4.172 -2.243 1.00 79.50 86 GLU A CA 1
ATOM 695 C C . GLU A 1 86 ? 14.506 -4.093 -2.726 1.00 79.50 86 GLU A C 1
ATOM 697 O O . GLU A 1 86 ? 15.417 -3.899 -1.924 1.00 79.50 86 GLU A O 1
ATOM 702 N N . GLU A 1 87 ? 14.746 -4.264 -4.028 1.00 78.62 87 GLU A N 1
ATOM 703 C CA . GLU A 1 87 ? 16.090 -4.179 -4.615 1.00 78.62 87 GLU A CA 1
ATOM 704 C C . GLU A 1 87 ? 16.692 -2.765 -4.539 1.00 78.62 87 GLU A C 1
ATOM 706 O O . GLU A 1 87 ? 17.912 -2.626 -4.467 1.00 78.62 87 GLU A O 1
ATOM 711 N N . ASP A 1 88 ? 15.850 -1.726 -4.516 1.00 82.62 88 ASP A N 1
ATOM 712 C CA . ASP A 1 88 ? 16.246 -0.326 -4.332 1.00 82.62 88 ASP A CA 1
ATOM 713 C C . ASP A 1 88 ? 16.049 0.097 -2.865 1.00 82.62 88 ASP A C 1
ATOM 715 O O . ASP A 1 88 ? 14.992 -0.126 -2.265 1.00 82.62 88 ASP A O 1
ATOM 719 N N . GLU A 1 89 ? 17.060 0.745 -2.286 1.00 85.19 89 GLU A N 1
ATOM 720 C CA . GLU A 1 89 ? 17.014 1.283 -0.927 1.00 85.19 89 GLU A CA 1
ATOM 721 C C . GLU A 1 89 ? 15.897 2.323 -0.749 1.00 85.19 89 GLU A C 1
ATOM 723 O O . GLU A 1 89 ? 15.242 2.336 0.297 1.00 85.19 89 GLU A O 1
ATOM 728 N N . GLU A 1 90 ? 15.611 3.144 -1.767 1.00 84.12 90 GLU A N 1
ATOM 729 C CA . GLU A 1 90 ? 14.488 4.088 -1.722 1.00 84.12 90 GLU A CA 1
ATOM 730 C C . GLU A 1 90 ? 13.147 3.361 -1.586 1.00 84.12 90 GLU A C 1
ATOM 732 O O . GLU A 1 90 ? 12.297 3.747 -0.779 1.00 84.12 90 GLU A O 1
ATOM 737 N N . LEU A 1 91 ? 12.958 2.296 -2.367 1.00 83.50 91 LEU A N 1
ATOM 738 C CA . LEU A 1 91 ? 11.728 1.509 -2.380 1.00 83.50 91 LEU A CA 1
ATOM 739 C C . LEU A 1 91 ? 11.562 0.693 -1.099 1.00 83.50 91 LEU A C 1
ATOM 741 O O . LEU A 1 91 ? 10.448 0.585 -0.583 1.00 83.50 91 LEU A O 1
ATOM 745 N N . ARG A 1 92 ? 12.661 0.188 -0.532 1.00 87.75 92 ARG A N 1
ATOM 746 C CA . ARG A 1 92 ? 12.656 -0.475 0.775 1.00 87.75 92 ARG A CA 1
ATOM 747 C C . ARG A 1 92 ? 12.214 0.478 1.887 1.00 87.75 92 ARG A C 1
ATOM 749 O O . ARG A 1 92 ? 11.282 0.160 2.622 1.00 87.75 92 ARG A O 1
ATOM 756 N N . ASN A 1 93 ? 12.804 1.672 1.954 1.00 89.69 93 ASN A N 1
ATOM 757 C CA . ASN A 1 93 ? 12.424 2.690 2.940 1.00 89.69 93 ASN A CA 1
ATOM 758 C C . ASN A 1 93 ? 10.966 3.143 2.756 1.00 89.69 93 ASN A C 1
ATOM 760 O O . ASN A 1 93 ? 10.227 3.331 3.726 1.00 89.69 93 ASN A O 1
ATOM 764 N N . LEU A 1 94 ? 10.518 3.285 1.504 1.00 88.44 94 LEU A N 1
ATOM 765 C CA . LEU A 1 94 ? 9.120 3.567 1.198 1.00 88.44 94 LEU A CA 1
ATOM 766 C C . LEU A 1 94 ? 8.206 2.449 1.710 1.00 88.44 94 LEU A C 1
ATOM 768 O O . LEU A 1 94 ? 7.196 2.735 2.347 1.00 88.44 94 LEU A O 1
ATOM 772 N N . LYS A 1 95 ? 8.550 1.185 1.462 1.00 89.81 95 LYS A N 1
ATOM 773 C CA . LYS A 1 95 ? 7.755 0.035 1.894 1.00 89.81 95 LYS A CA 1
ATOM 774 C C . LYS A 1 95 ? 7.605 -0.027 3.411 1.00 89.81 95 LYS A C 1
ATOM 776 O O . LYS A 1 95 ? 6.486 -0.208 3.887 1.00 89.81 95 LYS A O 1
ATOM 781 N N . GLU A 1 96 ? 8.683 0.183 4.163 1.00 91.62 96 GLU A N 1
ATOM 782 C CA . GLU A 1 96 ? 8.635 0.261 5.630 1.00 91.62 96 GLU A CA 1
ATOM 783 C C . GLU A 1 96 ? 7.673 1.351 6.107 1.00 91.62 96 GLU A C 1
ATOM 785 O O . GLU A 1 96 ? 6.835 1.130 6.982 1.00 91.62 96 GLU A O 1
ATOM 790 N N . ARG A 1 97 ? 7.723 2.519 5.469 1.00 91.00 97 ARG A N 1
ATOM 791 C CA . ARG A 1 97 ? 6.807 3.615 5.769 1.00 91.00 97 ARG A CA 1
ATOM 792 C C . ARG A 1 97 ? 5.351 3.276 5.442 1.00 91.00 97 ARG A C 1
ATOM 794 O O . ARG A 1 97 ? 4.455 3.631 6.203 1.00 91.00 97 ARG A O 1
ATOM 801 N N . LEU A 1 98 ? 5.092 2.591 4.328 1.00 91.25 98 LEU A N 1
ATOM 802 C CA . LEU A 1 98 ? 3.741 2.146 3.976 1.00 91.25 98 LEU A CA 1
ATOM 803 C C . LEU A 1 98 ? 3.191 1.146 4.995 1.00 91.25 98 LEU A C 1
ATOM 805 O O . LEU A 1 98 ? 2.002 1.210 5.303 1.00 91.25 98 LEU A O 1
ATOM 809 N N . ILE A 1 99 ? 4.042 0.265 5.530 1.00 92.56 99 ILE A N 1
ATOM 810 C CA . ILE A 1 99 ? 3.676 -0.674 6.597 1.00 92.56 99 ILE A CA 1
ATOM 811 C C . ILE A 1 99 ? 3.234 0.095 7.845 1.00 92.56 99 ILE A C 1
ATOM 813 O O . ILE A 1 99 ? 2.142 -0.157 8.341 1.00 92.56 99 ILE A O 1
ATOM 817 N N . GLN A 1 100 ? 4.000 1.095 8.288 1.00 94.06 100 GLN A N 1
ATOM 818 C CA . GLN A 1 100 ? 3.636 1.909 9.458 1.00 94.06 100 GLN A CA 1
ATOM 819 C C . GLN A 1 100 ? 2.281 2.616 9.282 1.00 94.06 100 GLN A C 1
ATOM 821 O O . GLN A 1 100 ? 1.430 2.580 10.168 1.00 94.06 100 GLN A O 1
ATOM 826 N N . ILE A 1 101 ? 2.044 3.220 8.111 1.00 92.88 101 ILE A N 1
ATOM 827 C CA . ILE A 1 101 ? 0.768 3.892 7.804 1.00 92.88 101 ILE A CA 1
ATOM 828 C C . ILE A 1 101 ? -0.388 2.882 7.763 1.00 92.88 101 ILE A C 1
ATOM 830 O O . ILE A 1 101 ? -1.508 3.187 8.183 1.00 92.88 101 ILE A O 1
ATOM 834 N N . LEU A 1 102 ? -0.144 1.684 7.225 1.00 93.50 102 LEU A N 1
ATOM 835 C CA . LEU A 1 102 ? -1.134 0.614 7.186 1.00 93.50 102 LEU A CA 1
ATOM 836 C C . LEU A 1 102 ? -1.514 0.167 8.601 1.00 93.50 102 LEU A C 1
ATOM 838 O O . LEU A 1 102 ? -2.706 0.096 8.896 1.00 93.50 102 LEU A O 1
ATOM 842 N N . GLU A 1 103 ? -0.529 -0.086 9.462 1.00 93.19 103 GLU A N 1
ATOM 843 C CA . GLU A 1 103 ? -0.735 -0.488 10.857 1.00 93.19 103 GLU A CA 1
ATOM 844 C C . GLU A 1 103 ? -1.565 0.551 11.618 1.00 93.19 103 GLU A C 1
ATOM 846 O O . GLU A 1 103 ? -2.589 0.205 12.207 1.00 93.19 103 GLU A O 1
ATOM 851 N N . GLU A 1 104 ? -1.212 1.836 11.510 1.00 93.69 104 GLU A N 1
ATOM 852 C CA . GLU A 1 104 ? -1.958 2.928 12.146 1.00 93.69 104 GLU A CA 1
ATOM 853 C C . GLU A 1 104 ? -3.420 2.980 11.662 1.00 93.69 104 GLU A C 1
ATOM 855 O O . GLU A 1 104 ? -4.361 3.165 12.442 1.00 93.69 104 GLU A O 1
ATOM 860 N N . LYS A 1 105 ? -3.656 2.803 10.357 1.00 92.44 105 LYS A N 1
ATOM 861 C CA . LYS A 1 105 ? -5.015 2.793 9.792 1.00 92.44 105 LYS A CA 1
ATOM 862 C C . LYS A 1 105 ? -5.820 1.582 10.243 1.00 92.44 105 LYS A C 1
ATOM 864 O O . LYS A 1 105 ? -7.018 1.719 10.500 1.00 92.44 105 LYS A O 1
ATOM 869 N N . GLU A 1 106 ? -5.201 0.410 10.312 1.00 91.88 106 GLU A N 1
ATOM 870 C CA . GLU A 1 106 ? -5.851 -0.816 10.772 1.00 91.88 106 GLU A CA 1
ATOM 871 C C . GLU A 1 106 ? -6.180 -0.745 12.267 1.00 91.88 106 GLU A C 1
ATOM 873 O O . GLU A 1 106 ? -7.300 -1.084 12.660 1.00 91.88 106 GLU A O 1
ATOM 878 N N . GLU A 1 107 ? -5.276 -0.208 13.088 1.00 92.81 107 GLU A N 1
ATOM 879 C CA . GLU A 1 107 ? -5.515 0.044 14.510 1.00 92.81 107 GLU A CA 1
ATOM 880 C C . GLU A 1 107 ? -6.663 1.039 14.723 1.00 92.81 107 GLU A C 1
ATOM 882 O O . GLU A 1 107 ? -7.564 0.802 15.535 1.00 92.81 107 GLU A O 1
ATOM 887 N N . ASN A 1 108 ? -6.692 2.128 13.951 1.00 91.75 108 ASN A N 1
ATOM 888 C CA . ASN A 1 108 ? -7.779 3.101 13.992 1.00 91.75 108 ASN A CA 1
ATOM 889 C C . ASN A 1 108 ? -9.120 2.485 13.567 1.00 91.75 108 ASN A C 1
ATOM 891 O O . ASN A 1 108 ? -10.152 2.744 14.195 1.00 91.75 108 ASN A O 1
ATOM 895 N N . LEU A 1 109 ? -9.125 1.646 12.526 1.00 90.69 109 LEU A N 1
ATOM 896 C CA . LEU A 1 109 ? -10.320 0.936 12.071 1.00 90.69 109 LEU A CA 1
ATOM 897 C C . LEU A 1 109 ? -10.859 0.001 13.162 1.00 90.69 109 LEU A C 1
ATOM 899 O O . LEU A 1 109 ? -12.056 0.034 13.462 1.00 90.69 109 LEU A O 1
ATOM 903 N N . LEU A 1 110 ? -9.981 -0.787 13.786 1.00 90.31 110 LEU A N 1
ATOM 904 C CA . LEU A 1 110 ? -10.320 -1.679 14.896 1.00 90.31 110 LEU A CA 1
ATOM 905 C C . LEU A 1 110 ? -10.842 -0.896 16.102 1.00 90.31 110 LEU A C 1
ATOM 907 O O . LEU A 1 110 ? -11.897 -1.222 16.646 1.00 90.31 110 LEU A O 1
ATOM 911 N N . SER A 1 111 ? -10.155 0.178 16.483 1.00 91.19 111 SER A N 1
ATOM 912 C CA . SER A 1 111 ? -10.554 1.048 17.590 1.00 91.19 111 SER A CA 1
ATOM 913 C C . SER A 1 111 ? -11.941 1.651 17.370 1.00 91.19 111 SER A C 1
ATOM 915 O O . SER A 1 111 ? -12.769 1.662 18.283 1.00 91.19 111 SER A O 1
ATOM 917 N N . ASN A 1 112 ? -12.232 2.121 16.156 1.00 89.19 112 ASN A N 1
ATOM 918 C CA . ASN A 1 112 ? -13.542 2.664 15.800 1.00 89.19 112 ASN A CA 1
ATOM 919 C C . ASN A 1 112 ? -14.634 1.589 15.821 1.00 89.19 112 ASN A C 1
ATOM 921 O O . ASN A 1 112 ? -15.719 1.832 16.353 1.00 89.19 112 ASN A O 1
ATOM 925 N N . PHE A 1 113 ? -14.339 0.391 15.313 1.00 88.69 113 PHE A N 1
ATOM 926 C CA . PHE A 1 113 ? -15.254 -0.748 15.370 1.00 88.69 113 PHE A CA 1
ATOM 927 C C . PHE A 1 113 ? -15.583 -1.148 16.815 1.00 88.69 113 PHE A C 1
ATOM 929 O O . PHE A 1 113 ? -16.752 -1.325 17.161 1.00 88.69 113 PHE A O 1
ATOM 936 N N . LEU A 1 114 ? -14.576 -1.247 17.687 1.00 88.44 114 LEU A N 1
ATOM 937 C CA . LEU A 1 114 ? -14.771 -1.573 19.101 1.00 88.44 114 LEU A CA 1
ATOM 938 C C . LEU A 1 114 ? -15.588 -0.497 19.821 1.00 88.44 114 LEU A C 1
ATOM 940 O O . LEU A 1 114 ? -16.531 -0.831 20.538 1.00 88.44 114 LEU A O 1
ATOM 944 N N . LYS A 1 115 ? -15.291 0.789 19.588 1.00 87.44 115 LYS A N 1
ATOM 945 C CA . LYS A 1 115 ? -16.071 1.904 20.147 1.00 87.44 115 LYS A CA 1
ATOM 946 C C . LYS A 1 115 ? -17.532 1.828 19.713 1.00 87.44 115 LYS A C 1
ATOM 948 O O . LYS A 1 115 ? -18.406 1.890 20.572 1.00 87.44 115 LYS A O 1
ATOM 953 N N . MET A 1 116 ? -17.809 1.642 18.420 1.00 81.50 116 MET A N 1
ATOM 954 C CA . MET A 1 116 ? -19.184 1.492 17.932 1.00 81.50 116 MET A CA 1
ATOM 955 C C . MET A 1 116 ? -19.911 0.329 18.614 1.00 81.50 116 MET A C 1
ATOM 957 O O . MET A 1 116 ? -21.022 0.515 19.101 1.00 81.50 116 MET A O 1
ATOM 961 N N . ASN A 1 117 ? -19.291 -0.850 18.709 1.00 72.25 117 ASN A N 1
ATOM 962 C CA . ASN A 1 117 ? -19.923 -2.013 19.340 1.00 72.25 117 ASN A CA 1
ATOM 963 C C . ASN A 1 117 ? -20.179 -1.822 20.842 1.00 72.25 117 ASN A C 1
ATOM 965 O O . ASN A 1 117 ? -21.229 -2.229 21.335 1.00 72.25 117 ASN A O 1
ATOM 969 N N . LEU A 1 118 ? -19.265 -1.164 21.565 1.00 67.56 118 LEU A N 1
ATOM 970 C CA . LEU A 1 118 ? -19.464 -0.815 22.977 1.00 67.56 118 LEU A CA 1
ATOM 971 C C . LEU A 1 118 ? -20.652 0.137 23.176 1.00 67.56 118 LEU A C 1
ATOM 973 O O . LEU A 1 118 ? -21.357 0.029 24.177 1.00 67.56 118 LEU A O 1
ATOM 977 N N . PHE A 1 119 ? -20.901 1.045 22.227 1.00 59.19 119 PHE A N 1
ATOM 978 C CA . PHE A 1 119 ? -22.095 1.892 22.241 1.00 59.19 119 PHE A CA 1
ATOM 979 C C . PHE A 1 119 ? -23.384 1.086 22.017 1.00 59.19 119 PHE A C 1
ATOM 981 O O . PHE A 1 119 ? -24.373 1.350 22.696 1.00 59.19 119 PHE A O 1
ATOM 988 N N . TYR A 1 120 ? -23.373 0.082 21.133 1.00 55.88 120 TYR A N 1
ATOM 989 C CA . TYR A 1 120 ? -24.547 -0.765 20.875 1.00 55.88 120 TYR A CA 1
ATOM 990 C C . TYR A 1 120 ? -24.886 -1.727 22.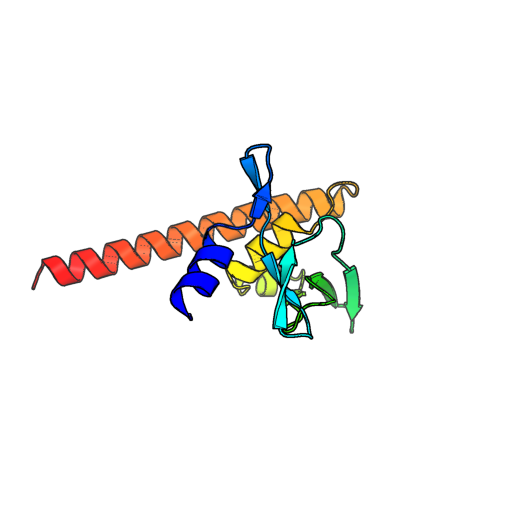021 1.00 55.88 120 TYR A C 1
ATOM 992 O O . TYR A 1 120 ? -26.054 -2.037 22.205 1.00 55.88 120 TYR A O 1
ATOM 1000 N N . GLN A 1 121 ? -23.911 -2.181 22.815 1.00 55.00 121 GLN A N 1
ATOM 1001 C CA . GLN A 1 121 ? -24.174 -3.052 23.976 1.00 55.00 121 GLN A CA 1
ATOM 1002 C C . GLN A 1 121 ? -24.782 -2.319 25.184 1.00 55.00 121 GLN A C 1
ATOM 1004 O O . GLN A 1 121 ? -25.164 -2.962 26.160 1.00 55.00 121 GLN A O 1
ATOM 1009 N N . ARG A 1 122 ? -24.824 -0.982 25.158 1.00 49.50 122 ARG A N 1
ATOM 1010 C CA . ARG A 1 122 ? -25.276 -0.143 26.279 1.00 49.50 122 ARG A CA 1
ATOM 1011 C C . ARG A 1 122 ? -26.722 0.357 26.138 1.00 49.50 122 ARG A C 1
ATOM 1013 O O . ARG A 1 122 ? -27.167 1.095 27.017 1.00 49.50 122 ARG A O 1
ATOM 1020 N N . ILE A 1 123 ? -27.409 -0.012 25.054 1.00 49.12 123 ILE A N 1
ATOM 1021 C CA . ILE A 1 123 ? -28.822 0.283 24.752 1.00 49.12 123 ILE A CA 1
ATOM 1022 C C . ILE A 1 123 ? -29.609 -1.022 24.861 1.00 49.12 123 ILE A C 1
ATOM 1024 O O . ILE A 1 123 ? -30.708 -0.985 25.455 1.00 49.12 123 ILE A O 1
#

Organism: NCBI:txid360622

Secondary structure (DSSP, 8-state):
-HHHHHHHHHH-EE-TT--EE-EEEBTTS-EEEPPTT--EEEEETTEEEEEE-TTBSS-EEEE-SHHHHHHS-HHHHHHHHHH--SSSHHHHHHHHHHHHHHHHHHHHHHHHHHHHHHHHTT-

Radius of gyration: 16.8 Å; chains: 1; bounding box: 46×42×45 Å

Foldseek 3Di:
DVVVVVCCQVQAPLPPVRDHFHWAQFLVRDTDTFDAQPWDWDQDPNWTKTFFPPRGVDIQIQTLDPVRLLVDDLVSLVRLLRHQDPPDVVSVVSSVVSVVSSVVVVVVVVVVVVVVVVVVVVD

pLDDT: mean 78.69, std 13.79, range [38.22, 94.06]

Sequence (123 aa):
MILSTIRRRLDGNRNFNGDYTPMYLNQRGQDVEMQRGTDVKEVTFGMTQLTLNPDGKEIAYLLLEEHSLQRSSIQNLRVAIYQINEEDEELRNLKERLIQILEEKEENLLSNFLKMNLFYQRI